Protein AF-A0A285KJV3-F1 (afdb_monomer)

Organism: NCBI:txid1036182

Secondary structure (DSSP, 8-state):
-PPPPPHHHHHHHHHHHHHHHHHHHHHHHHHHHHHHHHHHHHHHHHHHHHHHHHHHHHHHHHHHHH--HHHHHHHHHHHHHHHHHHHHHHHHHHHHHHHHHHHHHHHHHHHHHHHHHHHHHHHHHHHHHHHHTTS--

Foldseek 3Di:
DDPQDDLVVLVVVLVVLVVVLVVLVVVLVVLVVVLVVLLVVLVVQLVVLVVQLVVLVVQLVVCVPPNDPVSNVVSVVSNVVSVVVSVVSVVVSVVVNVVSVVVSVVSVVVSVVSVVSSVVSVVSSVVSVVVVVPPPD

pLDDT: mean 91.89, std 13.24, range [38.47, 98.69]

Mean predicted aligned error: 6.59 Å

Solvent-accessible surface area (backbone atoms only — not comparable to full-atom values): 7148 Å² total; per-residue (Å²): 134,83,71,84,70,57,53,77,72,38,44,61,59,28,52,50,37,44,50,53,36,53,55,47,49,56,50,52,54,55,49,50,54,53,47,52,54,49,44,52,50,40,53,50,53,34,53,54,34,48,51,52,32,54,54,29,50,56,47,28,55,49,20,68,72,79,44,53,75,68,48,30,50,55,30,48,52,54,30,52,54,36,44,56,51,28,50,52,46,39,53,54,36,51,54,50,44,50,52,52,52,50,54,50,51,53,52,49,50,54,46,53,54,36,47,52,52,27,49,52,35,48,50,56,37,50,50,39,56,59,62,64,70,70,80,82,125

Sequence (137 aa):
MTGPADPQQLRAPADAERAKFWDLAAVTDAEDVTRAARIAELAARQKAAYRRVVAARGRLTRARRDGSAAQILAAADRLRELQAEADRVADTGIAEMQALIGAGLDNTGVLIEQMGRTSAAQTALTDTYRGGTGAGG

Radius of gyration: 29.87 Å; Cα contacts (8 Å, |Δi|>4): 73; chains: 1; bounding box: 63×24×82 Å

Structure (mmCIF, N/CA/C/O backbone):
data_AF-A0A285KJV3-F1
#
_entry.id   AF-A0A285KJV3-F1
#
loop_
_atom_site.group_PDB
_atom_site.id
_atom_site.type_symbol
_atom_site.label_atom_id
_atom_site.label_alt_id
_atom_site.label_comp_id
_atom_site.label_asym_id
_atom_site.label_entity_id
_atom_site.label_seq_id
_atom_site.pdbx_PDB_ins_code
_atom_site.Cartn_x
_atom_site.Cartn_y
_atom_site.Cartn_z
_atom_site.occupancy
_atom_site.B_iso_or_equiv
_atom_site.auth_seq_id
_atom_site.auth_comp_id
_atom_site.auth_asym_id
_atom_site.auth_atom_id
_atom_site.pdbx_PDB_model_num
ATOM 1 N N . MET A 1 1 ? 39.096 -7.483 -39.426 1.00 38.84 1 MET A N 1
ATOM 2 C CA . MET A 1 1 ? 38.721 -6.055 -39.437 1.00 38.84 1 MET A CA 1
ATOM 3 C C . MET A 1 1 ? 37.288 -5.954 -39.927 1.00 38.84 1 MET A C 1
ATOM 5 O O . MET A 1 1 ? 37.060 -6.015 -41.125 1.00 38.84 1 MET A O 1
ATOM 9 N N . THR A 1 2 ? 36.320 -5.904 -39.017 1.00 48.44 2 THR A N 1
ATOM 10 C CA . THR A 1 2 ? 34.937 -5.528 -39.338 1.00 48.44 2 THR A CA 1
ATOM 11 C C . THR A 1 2 ? 34.932 -4.012 -39.527 1.00 48.44 2 THR A C 1
ATOM 13 O O . THR A 1 2 ? 35.337 -3.293 -38.617 1.00 48.44 2 THR A O 1
ATOM 16 N N . GLY A 1 3 ? 34.583 -3.529 -40.724 1.00 55.19 3 GLY A N 1
ATOM 17 C CA . GLY A 1 3 ? 34.417 -2.092 -40.976 1.00 55.19 3 GLY A CA 1
ATOM 18 C C . GLY A 1 3 ? 33.353 -1.482 -40.052 1.00 55.19 3 GLY A C 1
ATOM 19 O O . GLY A 1 3 ? 32.571 -2.237 -39.464 1.00 55.19 3 GLY A O 1
ATOM 20 N N . PRO A 1 4 ? 33.324 -0.146 -39.884 1.00 59.25 4 PRO A N 1
ATOM 21 C CA . PRO A 1 4 ? 32.313 0.498 -39.051 1.00 59.25 4 PRO A CA 1
ATOM 22 C C . PRO A 1 4 ? 30.915 0.082 -39.522 1.00 59.25 4 PRO A C 1
ATOM 24 O O . PRO A 1 4 ? 30.650 0.041 -40.724 1.00 59.25 4 PRO A O 1
ATOM 27 N N . ALA A 1 5 ? 30.049 -0.276 -38.570 1.00 67.25 5 ALA A N 1
ATOM 28 C CA . ALA A 1 5 ? 28.672 -0.649 -38.864 1.00 67.25 5 ALA A CA 1
ATOM 29 C C . ALA A 1 5 ? 27.966 0.495 -39.608 1.00 67.25 5 ALA A C 1
ATOM 31 O O . ALA A 1 5 ? 28.142 1.665 -39.266 1.00 67.25 5 ALA A O 1
ATOM 32 N N . ASP A 1 6 ? 27.176 0.153 -40.623 1.00 78.62 6 ASP A N 1
ATOM 33 C CA . ASP A 1 6 ? 26.399 1.124 -41.391 1.00 78.62 6 ASP A CA 1
ATOM 34 C C . ASP A 1 6 ? 25.337 1.774 -40.474 1.00 78.62 6 ASP A C 1
ATOM 36 O O . ASP A 1 6 ? 24.543 1.049 -39.861 1.00 78.62 6 ASP A O 1
ATOM 40 N N . PRO A 1 7 ? 25.276 3.118 -40.373 1.00 75.00 7 PRO A N 1
ATOM 41 C CA . PRO A 1 7 ? 24.244 3.819 -39.609 1.00 75.00 7 PRO A CA 1
ATOM 42 C C . PRO A 1 7 ? 22.813 3.363 -39.939 1.00 75.00 7 PRO A C 1
ATOM 44 O O . PRO A 1 7 ? 21.949 3.353 -39.058 1.00 75.00 7 PRO A O 1
ATOM 47 N N . GLN A 1 8 ? 22.541 2.946 -41.183 1.00 80.25 8 GLN A N 1
ATOM 48 C CA . GLN A 1 8 ? 21.229 2.416 -41.567 1.00 80.25 8 GLN A CA 1
ATOM 49 C C . GLN A 1 8 ? 20.919 1.070 -40.902 1.00 80.25 8 GLN A C 1
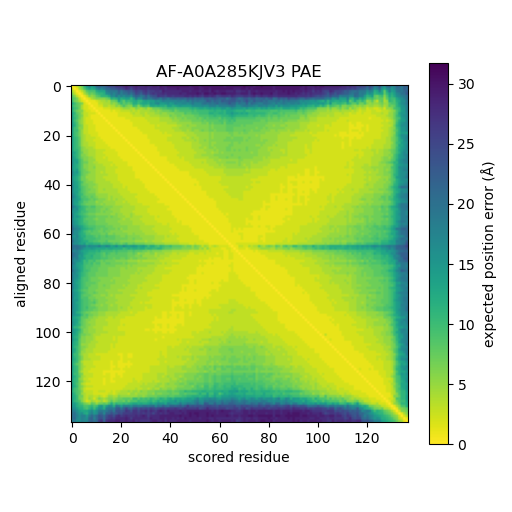ATOM 51 O O . GLN A 1 8 ? 19.768 0.819 -40.543 1.00 80.25 8 GLN A O 1
ATOM 56 N N . GLN A 1 9 ? 21.935 0.235 -40.667 1.00 84.12 9 GLN A N 1
ATOM 57 C CA . GLN A 1 9 ? 21.788 -1.058 -39.992 1.00 84.12 9 GLN A CA 1
ATOM 58 C C . GLN A 1 9 ? 21.552 -0.902 -38.483 1.00 84.12 9 GLN A C 1
ATOM 60 O O . GLN A 1 9 ? 20.889 -1.744 -37.881 1.00 84.12 9 GLN A O 1
ATOM 65 N N . LEU A 1 10 ? 22.043 0.183 -37.871 1.00 86.81 10 LEU A N 1
ATOM 66 C CA . LEU A 1 10 ? 21.858 0.466 -36.440 1.00 86.81 10 LEU A CA 1
ATOM 67 C C . LEU A 1 10 ? 20.564 1.223 -36.117 1.00 86.81 10 LEU A C 1
ATOM 69 O O . LEU A 1 10 ? 20.094 1.182 -34.978 1.00 86.81 10 LEU A O 1
ATOM 73 N N . ARG A 1 11 ? 19.955 1.887 -37.106 1.00 89.12 11 ARG A N 1
ATOM 74 C CA . ARG A 1 11 ? 18.748 2.695 -36.899 1.00 89.12 11 ARG A CA 1
ATOM 75 C C . ARG A 1 11 ? 17.540 1.869 -36.460 1.00 89.12 11 ARG A C 1
ATOM 77 O O . ARG A 1 11 ? 16.908 2.218 -35.469 1.00 89.12 11 ARG A O 1
ATOM 84 N N . ALA A 1 12 ? 17.237 0.774 -37.156 1.00 90.25 12 ALA A N 1
ATOM 85 C CA . ALA A 1 12 ? 16.082 -0.059 -36.815 1.00 90.25 12 ALA A CA 1
ATOM 86 C C . ALA A 1 12 ? 16.198 -0.703 -35.413 1.00 90.25 12 ALA A C 1
ATOM 88 O O . ALA 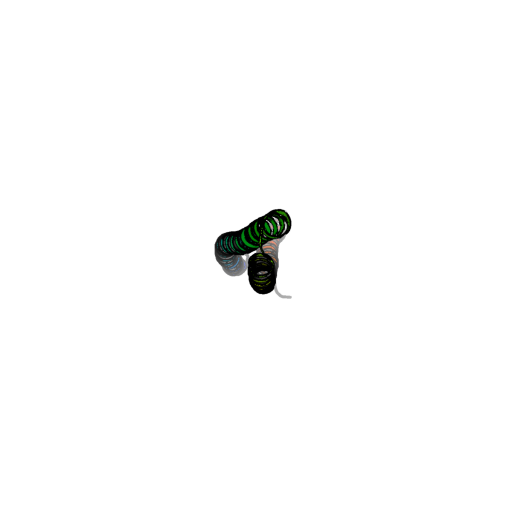A 1 12 ? 15.228 -0.628 -34.659 1.00 90.25 12 ALA A O 1
ATOM 89 N N . PRO A 1 13 ? 17.360 -1.250 -34.995 1.00 90.50 13 PRO A N 1
ATOM 90 C CA . PRO A 1 13 ? 17.574 -1.670 -33.609 1.00 90.50 13 PRO A CA 1
ATOM 91 C C . PRO A 1 13 ? 17.404 -0.539 -32.585 1.00 90.50 13 PRO A C 1
ATOM 93 O O . PRO A 1 13 ? 16.748 -0.741 -31.567 1.00 90.50 13 PRO A O 1
ATOM 96 N N . ALA A 1 14 ? 17.939 0.659 -32.850 1.00 91.00 14 ALA A N 1
ATOM 97 C CA . ALA A 1 14 ? 17.804 1.797 -31.938 1.00 91.00 14 ALA A CA 1
ATOM 98 C C . ALA A 1 14 ? 16.347 2.270 -31.796 1.00 91.00 14 ALA A C 1
ATOM 100 O O . ALA A 1 14 ? 15.890 2.553 -30.687 1.00 91.00 14 ALA A O 1
ATOM 101 N N . ASP A 1 15 ? 15.601 2.312 -32.902 1.00 94.00 15 ASP A N 1
ATOM 102 C CA . ASP A 1 15 ? 14.173 2.625 -32.892 1.00 94.00 15 ASP A CA 1
ATOM 103 C C . ASP A 1 15 ? 13.368 1.543 -32.146 1.00 94.00 15 ASP A C 1
ATOM 105 O O . ASP A 1 15 ? 12.456 1.883 -31.392 1.00 94.00 15 ASP A O 1
ATOM 109 N N . ALA A 1 16 ? 13.736 0.263 -32.280 1.00 94.94 16 ALA A N 1
ATOM 110 C CA . ALA A 1 16 ? 13.099 -0.839 -31.559 1.00 94.94 16 ALA A CA 1
ATOM 111 C C . ALA A 1 16 ? 13.336 -0.770 -30.041 1.00 94.94 16 ALA A C 1
ATOM 113 O O . ALA A 1 16 ? 12.393 -0.935 -29.270 1.00 94.94 16 ALA A O 1
ATOM 114 N N . GLU A 1 17 ? 14.563 -0.492 -29.590 1.00 95.56 17 GLU A N 1
ATOM 115 C CA . GLU A 1 17 ? 14.849 -0.322 -28.157 1.00 95.56 17 GLU A CA 1
ATOM 116 C C . GLU A 1 17 ? 14.136 0.907 -27.578 1.00 95.56 17 GLU A C 1
ATOM 118 O O . GLU A 1 17 ? 13.593 0.840 -26.473 1.00 95.56 17 GLU A O 1
ATOM 123 N N . ARG A 1 18 ? 14.040 1.995 -28.355 1.00 94.56 18 ARG A N 1
ATOM 124 C CA . ARG A 1 18 ? 13.268 3.182 -27.969 1.00 94.56 18 ARG A CA 1
ATOM 125 C C . ARG A 1 18 ? 11.769 2.892 -27.873 1.00 94.56 18 ARG A C 1
ATOM 127 O O . ARG A 1 18 ? 11.134 3.374 -26.943 1.00 94.56 18 ARG A O 1
ATOM 134 N N . ALA A 1 19 ? 11.201 2.130 -28.808 1.00 97.06 19 ALA A N 1
ATOM 135 C CA . ALA A 1 19 ? 9.791 1.742 -28.756 1.00 97.06 19 ALA A CA 1
ATOM 136 C C . ALA A 1 19 ? 9.493 0.915 -27.496 1.00 97.06 19 ALA A C 1
ATOM 138 O O . ALA A 1 19 ? 8.620 1.286 -26.720 1.00 97.06 19 ALA A O 1
ATOM 139 N N . LYS A 1 20 ? 10.312 -0.111 -27.220 1.00 96.44 20 LYS A N 1
ATOM 140 C CA . LYS A 1 20 ? 10.202 -0.920 -25.994 1.00 96.44 20 LYS A CA 1
ATOM 141 C C . LYS A 1 20 ? 10.289 -0.076 -24.723 1.00 96.44 20 LYS A C 1
ATOM 143 O O . LYS A 1 20 ? 9.573 -0.349 -23.766 1.00 96.44 20 LYS A O 1
ATOM 148 N N . PHE A 1 21 ? 11.168 0.929 -24.696 1.00 97.25 21 PHE A N 1
ATOM 149 C CA . PHE A 1 21 ? 11.263 1.847 -23.561 1.00 97.25 21 PHE A CA 1
ATOM 150 C C . PHE A 1 21 ? 9.953 2.601 -23.331 1.00 97.25 21 PHE A C 1
ATOM 152 O O . PHE A 1 21 ? 9.474 2.635 -22.204 1.00 97.25 21 PHE A O 1
ATOM 159 N N . TRP A 1 22 ? 9.365 3.180 -24.380 1.00 97.69 22 TRP A N 1
ATOM 160 C CA . TRP A 1 22 ? 8.116 3.931 -24.248 1.00 97.69 22 TRP A CA 1
ATOM 161 C C . TRP A 1 22 ? 6.931 3.048 -23.871 1.00 97.69 22 TRP A C 1
ATOM 163 O O . TRP A 1 22 ? 6.120 3.461 -23.045 1.00 97.69 22 TRP A O 1
ATOM 173 N N . ASP A 1 23 ? 6.867 1.832 -24.410 1.00 97.12 23 ASP A N 1
ATOM 174 C CA . ASP A 1 23 ? 5.840 0.862 -24.037 1.00 97.12 23 ASP A CA 1
ATOM 175 C C . ASP A 1 23 ? 5.948 0.499 -22.548 1.00 97.12 23 ASP A C 1
ATOM 177 O O . ASP A 1 23 ? 4.955 0.542 -21.822 1.00 97.12 23 ASP A O 1
ATOM 181 N N . LEU A 1 24 ? 7.161 0.210 -22.061 1.00 96.75 24 LEU A N 1
ATOM 182 C CA . LEU A 1 24 ? 7.396 -0.069 -20.642 1.00 96.75 24 LEU A CA 1
ATOM 183 C C . LEU A 1 24 ? 7.117 1.147 -19.755 1.00 96.75 24 LEU A C 1
ATOM 185 O O . LEU A 1 24 ? 6.522 0.990 -18.695 1.00 96.75 24 LEU A O 1
ATOM 189 N N . ALA A 1 25 ? 7.513 2.349 -20.176 1.00 95.81 25 ALA A N 1
ATOM 190 C CA . ALA A 1 25 ? 7.248 3.576 -19.429 1.00 95.81 25 ALA A CA 1
ATOM 191 C C . ALA A 1 25 ? 5.739 3.804 -19.258 1.00 95.81 25 ALA A C 1
ATOM 193 O O . ALA A 1 25 ? 5.279 4.054 -18.148 1.00 95.81 25 ALA A O 1
ATOM 194 N N . ALA A 1 26 ? 4.961 3.633 -20.331 1.00 97.00 26 ALA A N 1
ATOM 195 C CA . ALA A 1 26 ? 3.511 3.789 -20.287 1.00 97.00 26 ALA A CA 1
ATOM 196 C C . ALA A 1 26 ? 2.835 2.780 -19.342 1.00 97.00 26 ALA A C 1
ATOM 198 O O . ALA A 1 26 ? 1.897 3.137 -18.626 1.00 97.00 26 ALA A O 1
ATOM 199 N N . VAL A 1 27 ? 3.309 1.528 -19.321 1.00 95.06 27 VAL A N 1
ATOM 200 C CA . VAL A 1 27 ? 2.806 0.503 -18.393 1.00 95.06 27 VAL A CA 1
ATOM 201 C C . VAL A 1 27 ? 3.162 0.855 -16.949 1.00 95.06 27 VAL A C 1
ATOM 203 O O . VAL A 1 27 ? 2.269 0.872 -16.102 1.00 95.06 27 VAL A O 1
ATOM 206 N N . THR A 1 28 ? 4.421 1.203 -16.676 1.00 94.56 28 THR A N 1
ATOM 207 C CA . THR A 1 28 ? 4.884 1.577 -15.330 1.00 94.56 28 THR A CA 1
ATOM 208 C C . THR A 1 28 ? 4.102 2.771 -14.776 1.00 94.56 28 THR A C 1
ATOM 210 O O . THR A 1 28 ? 3.646 2.719 -13.634 1.00 94.56 28 THR A O 1
ATOM 213 N N . ASP A 1 29 ? 3.857 3.803 -15.588 1.00 94.94 29 ASP A N 1
ATOM 214 C CA . ASP A 1 29 ? 3.073 4.976 -15.181 1.00 94.94 29 ASP A CA 1
ATOM 215 C C . ASP A 1 29 ? 1.623 4.599 -14.822 1.00 94.94 29 ASP A C 1
ATOM 217 O O . ASP A 1 29 ? 1.070 5.053 -13.813 1.00 94.94 29 ASP A O 1
ATOM 221 N N . ALA A 1 30 ? 0.984 3.740 -15.623 1.00 95.62 30 ALA A N 1
ATOM 222 C CA . ALA A 1 30 ? -0.379 3.279 -15.355 1.00 95.62 30 ALA A CA 1
ATOM 223 C C . ALA A 1 30 ? -0.465 2.432 -14.069 1.00 95.62 30 ALA A C 1
ATOM 225 O O . ALA A 1 30 ? -1.417 2.543 -13.281 1.00 95.62 30 ALA A O 1
ATOM 226 N N . GLU A 1 31 ? 0.542 1.595 -13.832 1.00 95.19 31 GLU A N 1
ATOM 227 C CA . GLU A 1 31 ? 0.655 0.792 -12.620 1.00 95.19 31 GLU A CA 1
ATOM 228 C C . GLU A 1 31 ? 0.924 1.649 -11.382 1.00 95.19 31 GLU A C 1
ATOM 230 O O . GLU A 1 31 ? 0.343 1.374 -10.331 1.00 95.19 31 GLU A O 1
ATOM 235 N N . ASP A 1 32 ? 1.738 2.702 -11.490 1.00 95.44 32 ASP A N 1
ATOM 236 C CA . ASP A 1 32 ? 1.997 3.659 -10.411 1.00 95.44 32 ASP A CA 1
ATOM 237 C C . ASP A 1 32 ? 0.702 4.336 -9.944 1.00 95.44 32 ASP A C 1
ATOM 239 O O . ASP A 1 32 ? 0.426 4.386 -8.740 1.00 95.44 32 ASP A O 1
ATOM 243 N N . VAL A 1 33 ? -0.144 4.786 -10.878 1.00 97.38 33 VAL A N 1
ATOM 244 C CA . VAL A 1 33 ? -1.451 5.386 -10.552 1.00 97.38 33 VAL A CA 1
ATOM 245 C C . VAL A 1 33 ? -2.347 4.385 -9.820 1.00 97.38 33 VAL A C 1
ATOM 247 O O . VAL A 1 33 ? -2.943 4.706 -8.785 1.00 97.38 33 VAL A O 1
ATOM 250 N N . THR A 1 34 ? -2.419 3.154 -10.324 1.00 97.00 34 THR A N 1
ATOM 251 C CA . THR A 1 34 ? -3.254 2.094 -9.740 1.00 97.00 34 THR A CA 1
ATOM 252 C C . THR A 1 34 ? -2.772 1.712 -8.338 1.00 97.00 34 THR A C 1
ATOM 254 O O . THR A 1 34 ? -3.564 1.592 -7.398 1.00 97.00 34 THR A O 1
ATOM 257 N N . ARG A 1 35 ? -1.456 1.588 -8.166 1.00 97.69 35 ARG A N 1
ATOM 258 C CA . ARG A 1 35 ? -0.799 1.302 -6.890 1.00 97.69 35 ARG A CA 1
ATOM 259 C C . ARG A 1 35 ? -1.010 2.420 -5.879 1.00 97.69 35 ARG A C 1
ATOM 261 O O . ARG A 1 35 ? -1.376 2.129 -4.741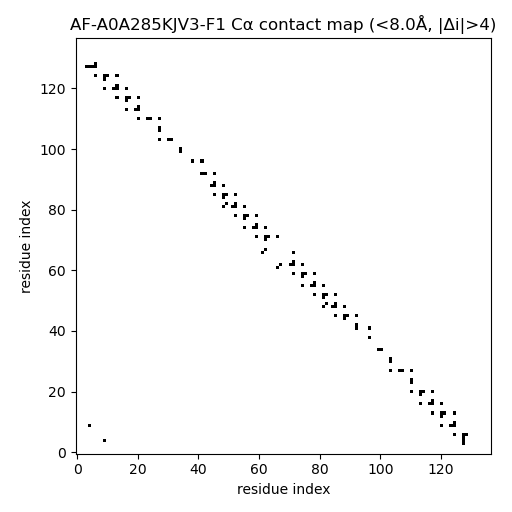 1.00 97.69 35 ARG A O 1
ATOM 268 N N . ALA A 1 36 ? -0.861 3.680 -6.280 1.00 97.69 36 ALA A N 1
ATOM 269 C CA . ALA A 1 36 ? -1.120 4.824 -5.411 1.00 97.69 36 ALA A CA 1
ATOM 270 C C . ALA A 1 36 ? -2.576 4.844 -4.918 1.00 97.69 36 ALA A C 1
ATOM 272 O O . ALA A 1 36 ? -2.822 5.005 -3.718 1.00 97.69 36 ALA A O 1
ATOM 273 N N . ALA A 1 37 ? -3.541 4.609 -5.814 1.00 98.38 37 ALA A N 1
ATOM 274 C CA . ALA A 1 37 ? -4.953 4.519 -5.448 1.00 98.38 37 ALA A CA 1
ATOM 275 C C . ALA A 1 37 ? -5.211 3.382 -4.446 1.00 98.38 37 ALA A C 1
ATOM 277 O O . ALA A 1 37 ? -5.908 3.576 -3.444 1.00 98.38 37 ALA A O 1
ATOM 278 N N . ARG A 1 38 ? -4.598 2.213 -4.665 1.00 98.31 38 ARG A N 1
ATOM 279 C CA . ARG A 1 38 ? -4.753 1.065 -3.770 1.00 98.31 38 ARG A CA 1
ATOM 280 C C . ARG A 1 38 ? -4.123 1.297 -2.395 1.00 98.31 38 ARG A C 1
ATOM 282 O O . ARG A 1 38 ? -4.753 1.004 -1.381 1.00 98.31 38 ARG A O 1
ATOM 289 N N 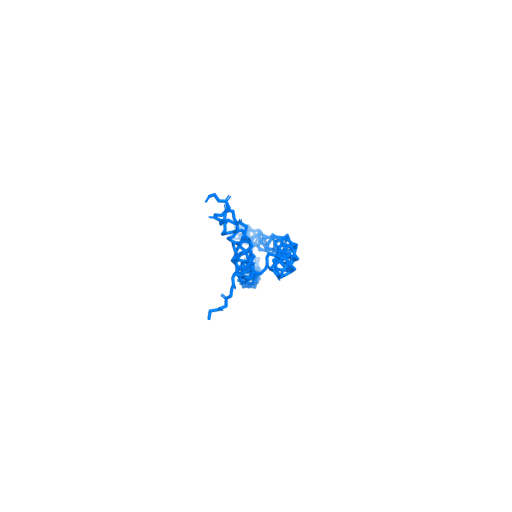. ILE A 1 39 ? -2.927 1.879 -2.336 1.00 98.38 39 ILE A N 1
ATOM 290 C CA . ILE A 1 39 ? -2.270 2.256 -1.074 1.00 98.38 39 ILE A CA 1
ATOM 291 C C . ILE A 1 39 ? -3.147 3.245 -0.290 1.00 98.38 39 ILE A C 1
ATOM 293 O O . ILE A 1 39 ? -3.354 3.073 0.915 1.00 98.38 39 ILE A O 1
ATOM 297 N N . ALA A 1 40 ? -3.723 4.244 -0.964 1.00 98.50 40 ALA A N 1
ATOM 298 C CA . ALA A 1 40 ? -4.627 5.202 -0.332 1.00 98.50 40 ALA A CA 1
ATOM 299 C C . ALA A 1 40 ? -5.887 4.527 0.240 1.00 98.50 40 ALA A C 1
ATOM 301 O O . ALA A 1 40 ? -6.316 4.850 1.352 1.00 98.50 40 ALA A O 1
ATOM 302 N N . GLU A 1 41 ? -6.457 3.558 -0.478 1.00 98.50 41 GLU A N 1
ATOM 303 C CA . GLU A 1 41 ? -7.591 2.765 -0.002 1.00 98.50 41 GLU A CA 1
ATOM 304 C C . GLU A 1 41 ? -7.241 1.962 1.262 1.00 98.50 41 GLU A C 1
ATOM 306 O O . GLU A 1 41 ? -7.985 1.992 2.248 1.00 98.50 41 GLU A O 1
ATOM 311 N N . LEU A 1 42 ? -6.095 1.276 1.267 1.00 98.50 42 LEU A N 1
ATOM 312 C CA . LEU A 1 42 ? -5.621 0.501 2.417 1.00 98.50 42 LEU A CA 1
ATOM 313 C C . LEU A 1 42 ? -5.411 1.399 3.643 1.00 98.50 42 LEU A C 1
ATOM 315 O O . LEU A 1 42 ? -5.921 1.098 4.727 1.00 98.50 42 LEU A O 1
ATOM 319 N N . ALA A 1 43 ? -4.764 2.552 3.464 1.00 98.06 43 ALA A N 1
ATOM 320 C CA . ALA A 1 43 ? -4.578 3.538 4.524 1.00 98.06 43 ALA A CA 1
ATOM 321 C C . ALA A 1 43 ? -5.920 4.071 5.065 1.00 98.06 43 ALA A C 1
ATOM 323 O O . ALA A 1 43 ? -6.101 4.229 6.279 1.00 98.06 43 ALA A O 1
ATOM 324 N N . ALA A 1 44 ? -6.903 4.308 4.190 1.00 98.44 44 ALA A N 1
ATOM 325 C CA . ALA A 1 44 ? -8.238 4.738 4.595 1.00 98.44 44 ALA A CA 1
ATOM 326 C C . ALA A 1 44 ? -8.969 3.665 5.421 1.00 98.44 44 ALA A C 1
ATOM 328 O O . ALA A 1 44 ? -9.592 3.994 6.439 1.00 98.44 44 ALA A O 1
ATOM 329 N N . ARG A 1 45 ? -8.857 2.385 5.040 1.00 98.31 45 ARG A N 1
ATOM 330 C CA . ARG A 1 45 ? -9.423 1.250 5.792 1.00 98.31 45 ARG A CA 1
ATOM 331 C C . ARG A 1 45 ? -8.805 1.133 7.186 1.00 98.31 45 ARG A C 1
ATOM 333 O O . ARG A 1 45 ? -9.545 1.046 8.167 1.00 98.31 45 ARG A O 1
ATOM 340 N N . GLN A 1 46 ? -7.479 1.227 7.292 1.00 98.25 46 GLN A N 1
ATOM 341 C CA . GLN A 1 46 ? -6.772 1.231 8.580 1.00 98.25 46 GLN A CA 1
ATOM 342 C C . GLN A 1 46 ? -7.231 2.395 9.465 1.00 98.25 46 GLN A C 1
ATOM 344 O O . GLN A 1 46 ? -7.623 2.202 10.619 1.00 98.25 46 GLN A O 1
ATOM 349 N N . LYS A 1 47 ? -7.285 3.610 8.909 1.00 98.31 47 LYS A N 1
ATOM 350 C CA . LYS A 1 47 ? -7.768 4.801 9.620 1.00 98.31 47 LYS A CA 1
ATOM 351 C C . LYS A 1 47 ? -9.203 4.630 10.120 1.00 98.31 47 LYS A C 1
ATOM 353 O O . LYS A 1 47 ? -9.520 5.037 11.240 1.00 98.31 47 LYS A O 1
ATOM 358 N N . ALA A 1 48 ? -10.082 4.040 9.311 1.00 98.50 48 ALA A N 1
ATOM 359 C CA . ALA A 1 48 ? -11.458 3.762 9.704 1.00 98.50 48 ALA A CA 1
ATOM 360 C C . ALA A 1 48 ? -11.533 2.752 10.862 1.00 98.50 48 ALA A C 1
ATOM 362 O O . ALA A 1 48 ? -12.283 2.985 11.812 1.00 98.50 48 ALA A O 1
ATOM 363 N N . ALA A 1 49 ? -10.729 1.686 10.832 1.00 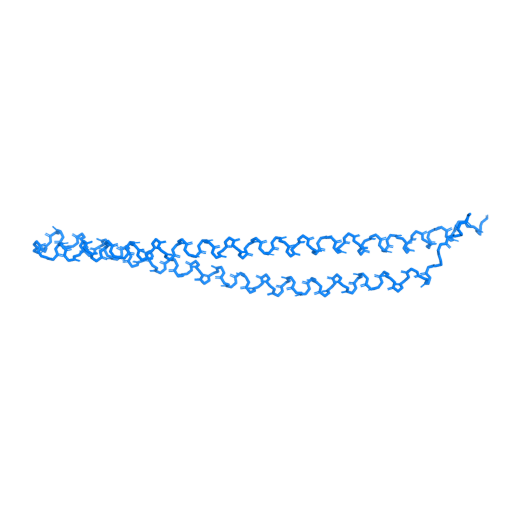98.25 49 ALA A N 1
ATOM 364 C CA . ALA A 1 49 ? -10.661 0.706 11.915 1.00 98.25 49 ALA A CA 1
ATOM 365 C C . ALA A 1 49 ? -10.168 1.341 13.229 1.00 98.25 49 ALA A C 1
ATOM 367 O O . ALA A 1 49 ? -10.837 1.233 14.261 1.00 98.25 49 ALA A O 1
ATOM 368 N N . TYR A 1 50 ? -9.091 2.133 13.187 1.00 98.06 50 TYR A N 1
ATOM 369 C CA . TYR A 1 50 ? -8.595 2.852 14.367 1.00 98.06 50 TYR A CA 1
ATOM 370 C C . TYR A 1 50 ? -9.612 3.841 14.945 1.00 98.06 50 TYR A C 1
ATOM 372 O O . TYR A 1 50 ? -9.753 3.946 16.165 1.00 98.06 50 TYR A O 1
ATOM 380 N N . ARG A 1 51 ? -10.387 4.535 14.102 1.00 98.56 51 ARG A N 1
ATOM 381 C CA . ARG A 1 51 ? -11.475 5.407 14.578 1.00 98.56 51 ARG A CA 1
ATOM 382 C C . ARG A 1 51 ? -12.520 4.633 15.387 1.00 98.56 51 ARG A C 1
ATOM 384 O O . ARG A 1 51 ? -12.998 5.145 16.401 1.00 98.56 51 ARG A O 1
ATOM 391 N N . ARG A 1 52 ? -12.847 3.394 14.997 1.00 98.50 52 ARG A N 1
ATOM 392 C CA . ARG A 1 52 ? -13.770 2.532 15.759 1.00 98.50 52 ARG A CA 1
ATOM 393 C C . ARG A 1 52 ? -13.187 2.154 17.120 1.00 98.50 52 ARG A C 1
ATOM 395 O O . ARG A 1 52 ? -13.919 2.200 18.108 1.00 98.50 52 ARG A O 1
ATOM 402 N N . VAL A 1 53 ? -11.886 1.857 17.186 1.00 98.69 53 VAL A N 1
ATOM 403 C CA . VAL A 1 53 ? -11.171 1.582 18.447 1.00 98.69 53 VAL A CA 1
ATOM 404 C C . VAL A 1 53 ? -11.214 2.794 19.377 1.00 98.69 53 VAL A C 1
ATOM 406 O O . VAL A 1 53 ? -11.579 2.662 20.544 1.00 98.69 53 VAL A O 1
ATOM 409 N N . VAL A 1 54 ? -10.912 3.992 18.870 1.00 98.62 54 VAL A N 1
ATOM 410 C CA . VAL A 1 54 ? -10.972 5.235 19.660 1.00 98.62 54 VAL A CA 1
ATOM 411 C C . VAL A 1 54 ? -12.386 5.478 20.195 1.00 98.62 54 VAL A C 1
ATOM 413 O O . VAL A 1 54 ? -12.562 5.740 21.386 1.00 98.62 54 VAL A O 1
ATOM 416 N N . ALA A 1 55 ? -13.409 5.312 19.353 1.00 98.44 55 ALA A N 1
ATOM 417 C CA . ALA A 1 55 ? -14.798 5.431 19.784 1.00 98.44 55 ALA A CA 1
ATOM 418 C C . ALA A 1 55 ? -15.167 4.390 20.860 1.00 98.44 55 ALA A C 1
ATOM 420 O O . ALA A 1 55 ? -15.886 4.707 21.810 1.00 98.44 55 ALA A O 1
ATOM 421 N N . ALA A 1 56 ? -14.662 3.157 20.749 1.00 98.50 56 ALA A N 1
ATOM 422 C CA . ALA A 1 56 ? -14.871 2.108 21.743 1.00 98.50 56 ALA A CA 1
ATOM 423 C C . ALA A 1 56 ? -14.187 2.416 23.080 1.00 98.50 56 ALA A C 1
ATOM 425 O O . ALA A 1 56 ? -14.811 2.238 24.125 1.00 98.50 56 ALA A O 1
ATOM 426 N N . ARG A 1 57 ? -12.969 2.975 23.064 1.00 98.44 57 ARG A N 1
ATOM 427 C CA . ARG A 1 57 ? -12.296 3.472 24.277 1.00 98.44 57 ARG A CA 1
ATOM 428 C C . ARG A 1 57 ? -13.138 4.535 24.977 1.00 98.44 57 ARG A C 1
ATOM 430 O O . ARG A 1 57 ? -13.372 4.430 26.175 1.00 98.44 57 ARG A O 1
ATOM 437 N N . GLY A 1 58 ? -13.680 5.496 24.226 1.00 98.19 58 GLY A N 1
ATOM 438 C CA . GLY A 1 58 ? -14.581 6.513 24.778 1.00 98.19 58 GLY A CA 1
ATOM 439 C C . GLY A 1 58 ? -15.865 5.931 25.387 1.00 98.19 58 GLY A C 1
ATOM 440 O O . GLY A 1 58 ? -16.357 6.436 26.397 1.00 98.19 58 GLY A O 1
ATOM 441 N N . ARG A 1 59 ? -16.411 4.849 24.814 1.00 97.94 59 ARG A N 1
ATOM 442 C CA . ARG A 1 59 ? -17.548 4.120 25.404 1.00 97.94 59 ARG A CA 1
ATOM 443 C C . ARG A 1 59 ? -17.166 3.402 26.697 1.00 97.94 59 ARG A C 1
ATOM 445 O O . ARG A 1 59 ? -17.914 3.507 27.661 1.00 97.94 59 ARG A O 1
ATOM 452 N N . LEU A 1 60 ? -16.008 2.743 26.744 1.00 98.50 60 LEU A N 1
ATOM 453 C CA . LEU A 1 60 ? -15.516 2.096 27.963 1.00 98.50 60 LEU A CA 1
ATOM 454 C C . LEU A 1 60 ? -15.275 3.113 29.085 1.00 98.50 60 LEU A C 1
ATOM 456 O O . LEU A 1 60 ? -15.672 2.865 30.219 1.00 98.50 60 LEU A O 1
ATOM 460 N N . THR A 1 61 ? -14.693 4.275 28.779 1.00 98.44 61 THR A N 1
ATOM 461 C CA . THR A 1 61 ? -14.516 5.355 29.763 1.00 98.44 61 THR A CA 1
ATOM 462 C C . THR A 1 61 ? -15.852 5.813 30.344 1.00 9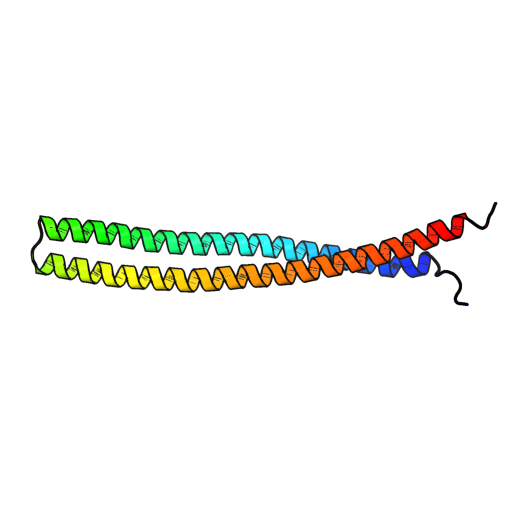8.44 61 THR A C 1
ATOM 464 O O . THR A 1 61 ? -15.971 5.944 31.558 1.00 98.44 61 THR A O 1
ATOM 467 N N . ARG A 1 62 ? -16.881 6.000 29.504 1.00 98.06 62 ARG A N 1
ATOM 468 C CA . ARG A 1 62 ? -18.231 6.349 29.979 1.00 98.06 62 ARG A CA 1
ATOM 469 C C . ARG A 1 62 ? -18.857 5.241 30.825 1.00 98.06 62 ARG A C 1
ATOM 471 O O . ARG A 1 62 ? -19.379 5.527 31.895 1.00 98.06 62 ARG A O 1
ATOM 478 N N . ALA A 1 63 ? -18.747 3.983 30.396 1.00 98.06 63 ALA A N 1
ATOM 479 C CA . ALA A 1 63 ? -19.255 2.842 31.157 1.00 98.06 63 ALA A CA 1
ATOM 480 C C . ALA A 1 63 ? -18.576 2.708 32.530 1.00 98.06 63 ALA A C 1
ATOM 482 O O . ALA A 1 63 ? -19.239 2.385 33.504 1.00 98.06 63 ALA A O 1
ATOM 483 N N . ARG A 1 64 ? -17.273 3.003 32.632 1.00 98.19 64 ARG A N 1
ATOM 484 C CA . ARG A 1 64 ? -16.542 3.008 33.912 1.00 98.19 64 ARG A CA 1
ATOM 485 C C . ARG A 1 64 ? -16.968 4.126 34.860 1.00 98.19 64 ARG A C 1
ATOM 487 O O . ARG A 1 64 ? -16.769 3.985 36.059 1.00 98.19 64 ARG A O 1
ATOM 494 N N . ARG A 1 65 ? -17.490 5.234 34.328 1.00 97.75 65 ARG A N 1
ATOM 495 C CA . ARG A 1 65 ? -17.905 6.394 35.121 1.00 97.75 65 ARG A CA 1
ATOM 496 C C . ARG A 1 65 ? -19.312 6.223 35.682 1.00 97.75 65 ARG A C 1
ATOM 498 O O . ARG A 1 65 ? -19.511 6.399 36.875 1.00 97.75 65 ARG A O 1
ATOM 505 N N . ASP A 1 66 ? -20.254 5.881 34.806 1.00 95.88 66 ASP A N 1
ATOM 506 C CA . ASP A 1 66 ? -21.688 5.964 35.104 1.00 95.88 66 ASP A CA 1
ATOM 507 C C . ASP A 1 66 ? -22.418 4.616 34.909 1.00 95.88 66 ASP A C 1
ATOM 509 O O . ASP A 1 66 ? -23.637 4.541 35.048 1.00 95.88 66 ASP A O 1
ATOM 513 N N . GLY A 1 67 ? -21.705 3.551 34.525 1.00 94.69 67 GLY A N 1
ATOM 514 C CA . GLY A 1 67 ? -22.291 2.264 34.149 1.00 94.69 67 GLY A CA 1
ATOM 515 C C . GLY A 1 67 ? -22.226 1.187 35.232 1.00 94.69 67 GLY A C 1
ATOM 516 O O . GLY A 1 67 ? -21.432 1.228 36.167 1.00 94.69 67 GLY A O 1
ATOM 517 N N . SER A 1 68 ? -23.060 0.165 35.058 1.00 98.19 68 SER A N 1
ATOM 518 C CA . SER A 1 68 ? -23.030 -1.079 35.832 1.00 98.19 68 SER A CA 1
ATOM 519 C C . SER A 1 68 ? -21.829 -1.960 35.468 1.00 98.19 68 SER A C 1
ATOM 521 O O . SER A 1 68 ? -21.257 -1.850 34.379 1.00 98.19 68 SER A O 1
ATOM 523 N N . ALA A 1 69 ? -21.497 -2.920 36.337 1.00 97.75 69 ALA A N 1
ATOM 524 C CA . ALA A 1 69 ? -20.454 -3.914 36.070 1.00 97.75 69 ALA A CA 1
ATOM 525 C C . ALA A 1 69 ? -20.664 -4.650 34.730 1.00 97.75 69 ALA A C 1
ATOM 527 O O . ALA A 1 69 ? -19.717 -4.824 33.965 1.00 97.75 69 ALA A O 1
ATOM 528 N N . ALA A 1 70 ? -21.912 -5.002 34.398 1.00 97.94 70 ALA A N 1
ATOM 529 C CA . ALA A 1 70 ? -22.250 -5.640 33.127 1.00 97.94 70 ALA A CA 1
ATOM 530 C C . ALA A 1 70 ? -21.957 -4.734 31.914 1.00 97.94 70 ALA A C 1
ATOM 532 O O . ALA A 1 70 ? -21.412 -5.195 30.913 1.00 97.94 70 ALA A O 1
ATOM 533 N N . GLN A 1 71 ? -22.252 -3.431 32.009 1.00 97.75 71 GLN A N 1
ATOM 534 C CA . GLN A 1 71 ? -21.949 -2.464 30.944 1.00 97.75 71 GLN A CA 1
ATOM 535 C C . GLN A 1 71 ? -20.443 -2.252 30.764 1.00 97.75 71 GLN A C 1
ATOM 537 O O . GLN A 1 71 ? -19.979 -2.090 29.635 1.00 97.75 71 GLN A O 1
ATOM 542 N N . ILE A 1 72 ? -19.672 -2.270 31.855 1.00 98.50 72 ILE A N 1
ATOM 543 C CA . ILE A 1 72 ? -18.208 -2.179 31.801 1.00 98.50 72 ILE A CA 1
ATOM 544 C C . ILE A 1 72 ? -17.628 -3.398 31.083 1.00 98.50 72 ILE A C 1
ATOM 546 O O . ILE A 1 72 ? -16.807 -3.225 30.181 1.00 98.50 72 ILE A O 1
ATOM 550 N N . LEU A 1 73 ? -18.072 -4.607 31.445 1.00 98.44 73 LEU A N 1
ATOM 551 C CA . LEU A 1 73 ? -17.628 -5.850 30.807 1.00 98.44 73 LEU A CA 1
ATOM 552 C C . LEU A 1 73 ? -17.959 -5.850 29.312 1.00 98.44 73 LEU A C 1
ATOM 554 O O . LEU A 1 73 ? -17.055 -5.982 28.492 1.00 98.44 73 LEU A O 1
ATOM 558 N N . ALA A 1 74 ? -19.209 -5.558 28.944 1.00 98.06 74 ALA A N 1
ATOM 559 C CA . ALA A 1 74 ? -19.619 -5.496 27.542 1.00 98.06 74 ALA A CA 1
ATOM 560 C C . ALA A 1 74 ? -18.819 -4.455 26.731 1.00 98.06 74 ALA A C 1
ATOM 562 O O . ALA A 1 74 ? -18.427 -4.703 25.589 1.00 98.06 74 ALA A O 1
ATOM 563 N N . ALA A 1 75 ? -18.532 -3.283 27.310 1.00 98.31 75 ALA A N 1
ATOM 564 C CA . ALA A 1 75 ? -17.719 -2.263 26.651 1.00 98.31 75 ALA A CA 1
ATOM 565 C C . ALA A 1 75 ? -16.244 -2.680 26.508 1.00 98.31 75 ALA A C 1
ATOM 567 O O . ALA A 1 75 ? -15.608 -2.332 25.509 1.00 98.31 75 ALA A O 1
ATOM 568 N N . ALA A 1 76 ? -15.702 -3.413 27.483 1.00 98.50 76 ALA A N 1
ATOM 569 C CA . ALA A 1 76 ? -14.342 -3.939 27.442 1.00 98.50 76 ALA A CA 1
ATOM 570 C C . ALA A 1 76 ? -14.200 -5.050 26.393 1.00 98.50 76 ALA A C 1
ATOM 572 O O . ALA A 1 76 ? -13.237 -5.040 25.627 1.00 98.50 76 ALA A O 1
ATOM 573 N N . ASP A 1 77 ? -15.173 -5.956 26.306 1.00 98.62 77 ASP A N 1
ATOM 574 C CA . ASP A 1 77 ? -15.225 -7.018 25.296 1.00 98.62 77 ASP A CA 1
ATOM 575 C C . ASP A 1 77 ? -15.273 -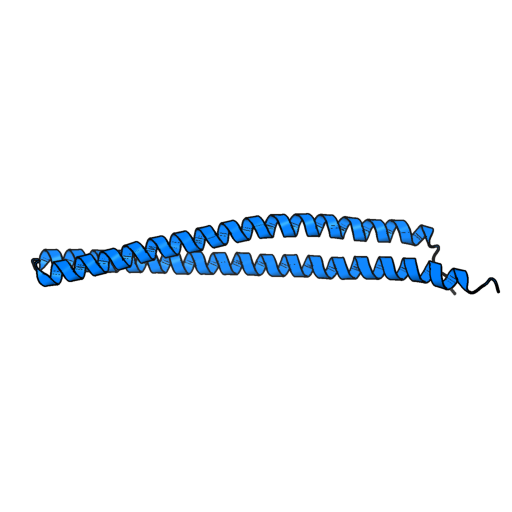6.412 23.898 1.00 98.62 77 ASP A C 1
ATOM 577 O O . ASP A 1 77 ? -14.433 -6.714 23.048 1.00 98.62 77 ASP A O 1
ATOM 581 N N . ARG A 1 78 ? -16.159 -5.430 23.704 1.00 98.31 78 ARG A N 1
ATOM 582 C CA . ARG A 1 78 ? -16.274 -4.737 22.423 1.00 98.31 78 ARG A CA 1
ATOM 583 C C . ARG A 1 78 ? -15.002 -3.987 22.033 1.00 98.31 78 ARG A C 1
ATOM 585 O O . ARG A 1 78 ? -14.680 -3.895 20.849 1.00 98.31 78 ARG A O 1
ATOM 592 N N . LEU A 1 79 ? -14.288 -3.412 23.002 1.00 98.69 79 LEU A N 1
ATOM 593 C CA . LEU A 1 79 ? -13.000 -2.774 22.741 1.00 98.69 79 LEU A CA 1
ATOM 594 C C . LEU A 1 79 ? -11.963 -3.806 22.282 1.00 98.69 79 LEU A C 1
ATOM 596 O O . LEU A 1 79 ? -11.294 -3.558 21.281 1.00 98.69 79 LEU A O 1
ATOM 600 N N . ARG A 1 80 ? -11.864 -4.954 22.962 1.00 98.69 80 ARG A N 1
ATOM 601 C CA . ARG A 1 80 ? -10.929 -6.030 22.599 1.00 98.69 80 ARG A CA 1
ATOM 602 C C . ARG A 1 80 ? -11.182 -6.552 21.187 1.00 98.69 80 ARG A C 1
ATOM 604 O O . ARG A 1 80 ? -10.241 -6.659 20.408 1.00 98.69 80 ARG A O 1
ATOM 611 N N . GLU A 1 81 ? -12.441 -6.798 20.833 1.00 98.56 81 GLU A N 1
ATOM 612 C CA . GLU A 1 81 ? -12.829 -7.212 19.477 1.00 98.56 81 GLU A CA 1
ATOM 613 C C . GLU A 1 81 ? -12.382 -6.207 18.412 1.00 98.56 81 GLU A C 1
ATOM 615 O O . GLU A 1 81 ? -11.778 -6.584 17.410 1.00 98.56 81 GLU A O 1
ATOM 620 N N . LEU A 1 82 ? -12.667 -4.920 18.633 1.00 98.62 82 LEU A N 1
ATOM 621 C CA . LEU A 1 82 ? -12.334 -3.864 17.680 1.00 98.62 82 LEU A CA 1
ATOM 622 C C . LEU A 1 82 ? -10.827 -3.627 17.573 1.00 98.62 82 LEU A C 1
ATOM 624 O O . LEU A 1 82 ? -10.361 -3.245 16.504 1.00 98.62 82 LEU A O 1
ATOM 628 N N . GLN A 1 83 ? -10.068 -3.841 18.652 1.00 98.56 83 GLN A N 1
ATOM 629 C CA . GLN A 1 83 ? -8.605 -3.816 18.600 1.00 98.56 83 GLN A CA 1
ATOM 630 C C . GLN A 1 83 ? -8.079 -4.961 17.735 1.00 98.56 83 GLN A C 1
ATOM 632 O O . GLN A 1 83 ? -7.360 -4.694 16.783 1.00 98.56 83 GLN A O 1
ATOM 637 N N . ALA A 1 84 ? -8.536 -6.194 17.969 1.00 98.50 84 ALA A N 1
ATOM 638 C CA . ALA A 1 84 ? -8.136 -7.339 17.150 1.00 98.50 84 ALA A CA 1
ATOM 639 C C . ALA A 1 84 ? -8.538 -7.177 15.669 1.00 98.50 84 ALA A C 1
ATOM 641 O O . ALA A 1 84 ? -7.821 -7.601 14.767 1.00 98.50 84 ALA A O 1
ATOM 642 N N . GLU A 1 85 ? -9.696 -6.570 15.389 1.00 98.06 85 GLU A N 1
ATOM 643 C CA . GLU A 1 85 ? -10.086 -6.201 14.024 1.00 98.06 85 GLU A CA 1
ATOM 644 C C . GLU A 1 85 ? -9.128 -5.167 13.421 1.00 98.06 85 GLU A C 1
ATOM 646 O O . GLU A 1 85 ? -8.666 -5.361 12.299 1.00 98.06 85 GLU A O 1
ATOM 651 N N . ALA A 1 86 ? -8.813 -4.095 14.152 1.00 98.25 86 ALA A N 1
ATOM 652 C CA . ALA A 1 86 ? -7.913 -3.051 13.674 1.00 98.25 86 ALA A CA 1
ATOM 653 C C . ALA A 1 86 ? -6.496 -3.574 13.416 1.00 98.25 86 ALA A C 1
ATOM 655 O O . ALA A 1 86 ? -5.931 -3.235 12.379 1.00 98.25 86 ALA A O 1
ATOM 656 N N . ASP A 1 87 ? -5.973 -4.432 14.292 1.00 98.38 87 ASP A N 1
ATOM 657 C CA . ASP A 1 87 ? -4.653 -5.047 14.138 1.00 98.38 87 ASP A CA 1
ATOM 658 C C . ASP A 1 87 ? -4.618 -5.931 12.881 1.00 98.38 87 ASP A C 1
ATOM 660 O O . ASP A 1 87 ? -3.770 -5.740 12.016 1.00 98.38 87 ASP A O 1
ATOM 664 N N . ARG A 1 88 ? -5.629 -6.789 12.666 1.00 98.38 88 ARG A N 1
ATOM 665 C CA . ARG A 1 88 ? -5.731 -7.594 11.430 1.00 98.38 88 ARG A CA 1
ATOM 666 C C . ARG A 1 88 ? -5.813 -6.747 10.159 1.00 98.38 88 ARG A C 1
ATOM 668 O O . ARG A 1 88 ? -5.220 -7.104 9.140 1.00 98.38 88 ARG A O 1
ATOM 675 N N . VAL A 1 89 ? -6.569 -5.646 10.195 1.00 98.25 89 VAL A N 1
ATOM 676 C CA . VAL A 1 89 ? -6.677 -4.705 9.065 1.00 98.25 89 VAL A CA 1
ATOM 677 C C . VAL A 1 89 ? -5.342 -3.999 8.815 1.00 98.25 89 VAL A C 1
ATOM 679 O O . VAL A 1 89 ? -4.978 -3.783 7.658 1.00 98.25 89 VAL A O 1
ATOM 682 N N . ALA A 1 90 ? -4.613 -3.646 9.875 1.00 97.50 90 ALA A N 1
ATOM 683 C CA . ALA A 1 90 ? -3.287 -3.054 9.777 1.00 97.50 90 ALA A CA 1
ATOM 684 C C . ALA A 1 90 ? -2.290 -4.040 9.165 1.00 97.50 90 ALA A C 1
ATOM 686 O O . ALA A 1 90 ? -1.705 -3.713 8.137 1.00 97.50 90 ALA A O 1
ATOM 687 N N . ASP A 1 91 ? -2.179 -5.251 9.709 1.00 98.06 91 ASP A N 1
ATOM 688 C CA . ASP A 1 91 ? -1.235 -6.273 9.248 1.00 98.06 91 ASP A CA 1
ATOM 689 C C . ASP A 1 91 ? -1.469 -6.635 7.780 1.00 98.06 91 ASP A C 1
ATOM 691 O O . ASP A 1 91 ? -0.552 -6.574 6.961 1.00 98.06 91 ASP A O 1
ATOM 695 N N . THR A 1 92 ? -2.724 -6.924 7.419 1.00 97.38 92 THR A N 1
ATOM 696 C CA . THR A 1 92 ? -3.087 -7.262 6.035 1.00 97.38 92 THR A CA 1
ATOM 697 C C . THR A 1 92 ? -2.810 -6.088 5.097 1.00 97.38 92 THR A C 1
ATOM 699 O O . THR A 1 92 ? -2.259 -6.271 4.014 1.00 97.38 92 THR A O 1
ATOM 702 N N . GLY A 1 93 ? -3.157 -4.865 5.514 1.00 98.12 93 GLY A N 1
ATOM 703 C CA . GLY A 1 93 ? -2.925 -3.678 4.698 1.00 98.12 93 GLY A CA 1
ATOM 704 C C . GLY A 1 93 ? -1.443 -3.339 4.540 1.00 98.12 93 GLY A C 1
ATOM 705 O O . GLY A 1 93 ? -1.036 -2.949 3.454 1.00 98.12 93 GLY A O 1
ATOM 706 N N . ILE A 1 94 ? -0.623 -3.501 5.582 1.00 98.00 94 ILE A N 1
ATOM 707 C CA . ILE A 1 94 ? 0.828 -3.268 5.519 1.00 98.00 94 ILE A CA 1
ATOM 708 C C . ILE A 1 94 ? 1.489 -4.296 4.607 1.00 98.00 94 ILE A C 1
ATOM 710 O O . ILE A 1 94 ? 2.268 -3.901 3.743 1.00 98.00 94 ILE A O 1
ATOM 714 N N . ALA A 1 95 ? 1.143 -5.577 4.749 1.00 98.38 95 ALA A N 1
ATOM 715 C CA . ALA A 1 95 ? 1.668 -6.630 3.887 1.00 98.38 95 ALA A CA 1
ATOM 716 C C . ALA A 1 95 ? 1.342 -6.360 2.409 1.00 98.38 95 ALA A C 1
ATOM 718 O O . ALA A 1 95 ? 2.217 -6.452 1.550 1.00 98.38 95 ALA A O 1
ATOM 719 N N . GLU A 1 96 ? 0.106 -5.950 2.108 1.00 98.44 96 GLU A N 1
ATOM 720 C CA . GLU A 1 96 ? -0.291 -5.607 0.742 1.00 98.44 96 GLU A CA 1
ATOM 721 C C . GLU A 1 96 ? 0.422 -4.344 0.227 1.00 98.44 96 GLU A C 1
ATOM 723 O O . GLU A 1 96 ? 0.921 -4.341 -0.896 1.00 98.44 96 GLU A O 1
ATOM 728 N N . MET A 1 97 ? 0.549 -3.288 1.042 1.00 98.31 97 MET A N 1
ATOM 729 C CA . MET A 1 97 ? 1.306 -2.086 0.664 1.00 98.31 97 MET A CA 1
ATOM 730 C C . MET A 1 97 ? 2.777 -2.407 0.367 1.00 98.31 97 MET A C 1
ATOM 732 O O . MET A 1 97 ? 3.322 -1.901 -0.610 1.00 98.31 97 MET A O 1
ATOM 736 N N . GLN A 1 98 ? 3.412 -3.264 1.170 1.00 98.31 98 GLN A N 1
ATOM 737 C CA . GLN A 1 98 ? 4.790 -3.708 0.945 1.00 98.31 98 GLN A CA 1
ATOM 738 C C . GLN A 1 98 ? 4.926 -4.504 -0.353 1.00 98.31 98 GLN A C 1
ATOM 740 O O . GLN A 1 98 ? 5.848 -4.241 -1.121 1.00 98.31 98 GLN A O 1
ATOM 745 N N . ALA A 1 99 ? 3.997 -5.424 -0.627 1.00 98.31 99 ALA A N 1
ATOM 746 C CA . ALA A 1 99 ? 3.987 -6.190 -1.870 1.00 98.31 99 ALA A CA 1
ATOM 747 C C . ALA A 1 99 ? 3.832 -5.279 -3.100 1.00 98.31 99 ALA A C 1
ATOM 749 O O . ALA A 1 99 ? 4.568 -5.425 -4.073 1.00 98.31 99 ALA A O 1
ATOM 750 N N . LEU A 1 100 ? 2.928 -4.296 -3.031 1.00 98.06 100 LEU A N 1
ATOM 751 C CA . LEU A 1 100 ? 2.732 -3.305 -4.090 1.00 98.06 100 LEU A CA 1
ATOM 752 C C . LEU A 1 100 ? 3.994 -2.465 -4.320 1.00 98.06 100 LEU A C 1
ATOM 754 O O . LEU A 1 100 ? 4.412 -2.284 -5.461 1.00 98.06 100 LEU A O 1
ATOM 758 N N . ILE A 1 101 ? 4.608 -1.954 -3.250 1.00 97.06 101 ILE A N 1
ATOM 759 C CA . ILE A 1 101 ? 5.846 -1.171 -3.349 1.00 97.06 101 ILE A CA 1
ATO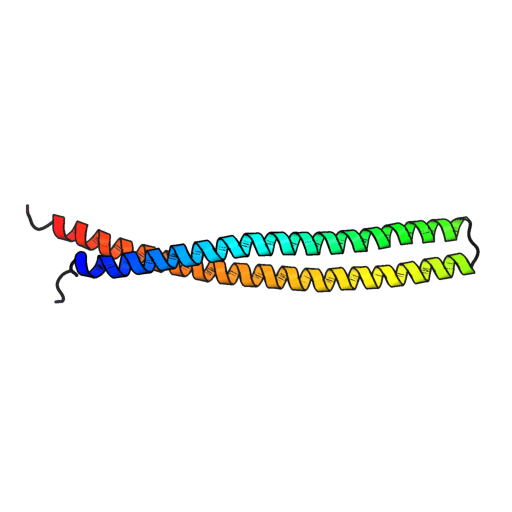M 760 C C . ILE A 1 101 ? 6.971 -2.023 -3.943 1.00 97.06 101 ILE A C 1
ATOM 762 O O . ILE A 1 101 ? 7.659 -1.547 -4.838 1.00 97.06 101 ILE A O 1
ATOM 766 N N . GLY A 1 102 ? 7.121 -3.274 -3.498 1.00 97.75 102 GLY A N 1
ATOM 767 C CA . GLY A 1 102 ? 8.116 -4.210 -4.025 1.00 97.75 102 GLY A CA 1
ATOM 768 C C . GLY A 1 102 ? 7.967 -4.430 -5.529 1.00 97.75 102 GLY A C 1
ATOM 769 O O . GLY A 1 102 ? 8.898 -4.146 -6.274 1.00 97.75 102 GLY A O 1
ATOM 770 N N . ALA A 1 103 ? 6.768 -4.805 -5.983 1.00 95.94 103 ALA A N 1
ATOM 771 C CA . ALA A 1 103 ? 6.485 -4.976 -7.410 1.00 95.94 103 ALA A CA 1
ATOM 772 C C . ALA A 1 103 ? 6.754 -3.692 -8.218 1.00 95.94 103 ALA A C 1
ATOM 774 O O . ALA A 1 103 ? 7.268 -3.732 -9.332 1.00 95.94 103 ALA A O 1
ATOM 775 N N . GLY A 1 104 ? 6.462 -2.530 -7.630 1.00 95.69 104 GLY A N 1
ATOM 776 C CA . GLY A 1 104 ? 6.779 -1.236 -8.221 1.00 95.69 104 GLY A CA 1
ATOM 777 C C . GLY A 1 104 ? 8.268 -0.963 -8.411 1.00 95.69 104 GLY A C 1
ATOM 778 O O . GLY A 1 104 ? 8.675 -0.403 -9.430 1.00 95.69 104 GLY A O 1
ATOM 779 N N . LEU A 1 105 ? 9.086 -1.357 -7.435 1.00 96.56 105 LEU A N 1
ATOM 780 C CA . LEU A 1 105 ? 10.539 -1.239 -7.523 1.00 96.56 105 LEU A CA 1
ATOM 781 C C . LEU A 1 105 ? 11.104 -2.193 -8.577 1.00 96.56 105 LEU A C 1
ATOM 783 O O . LEU A 1 105 ? 11.971 -1.779 -9.344 1.00 96.56 105 LEU A O 1
ATOM 787 N N . ASP A 1 106 ? 10.575 -3.414 -8.668 1.00 96.75 106 ASP A N 1
ATOM 788 C CA . ASP A 1 106 ? 10.973 -4.384 -9.693 1.00 96.75 106 ASP A CA 1
ATOM 789 C C . ASP A 1 106 ? 10.687 -3.841 -11.105 1.00 96.75 106 ASP A C 1
ATOM 791 O O . ASP A 1 106 ? 11.578 -3.820 -11.959 1.00 96.75 106 ASP A O 1
ATOM 795 N N . ASN A 1 107 ? 9.487 -3.296 -11.332 1.00 94.75 107 ASN A N 1
ATOM 796 C CA . ASN A 1 107 ? 9.109 -2.700 -12.620 1.00 94.75 107 ASN A CA 1
ATOM 797 C C . ASN A 1 107 ? 9.968 -1.472 -12.959 1.00 94.75 107 ASN A C 1
ATOM 799 O O . ASN A 1 107 ? 10.415 -1.305 -14.096 1.00 94.75 107 ASN A O 1
ATOM 803 N N . THR A 1 108 ? 10.281 -0.648 -11.955 1.00 94.75 108 THR A N 1
ATOM 804 C CA . THR A 1 108 ? 11.210 0.481 -12.108 1.00 94.75 108 THR A CA 1
ATOM 805 C C . THR A 1 108 ? 12.613 0.004 -12.498 1.00 94.75 108 THR A C 1
ATOM 807 O O . THR A 1 108 ? 13.250 0.606 -13.363 1.00 94.75 108 THR A O 1
ATOM 810 N N . GLY A 1 109 ? 13.090 -1.098 -11.910 1.00 96.44 109 GLY A N 1
ATOM 811 C CA . GLY A 1 109 ? 14.359 -1.732 -12.271 1.00 96.44 109 GLY A CA 1
ATOM 812 C C . GLY A 1 109 ? 14.399 -2.140 -13.744 1.00 96.44 109 GLY A C 1
ATOM 813 O O . GLY A 1 109 ? 15.318 -1.749 -14.467 1.00 96.44 109 GLY A O 1
ATOM 814 N N . VAL A 1 110 ? 13.354 -2.824 -14.218 1.00 96.75 110 VAL A N 1
ATOM 815 C CA . VAL A 1 110 ? 13.210 -3.216 -15.633 1.00 96.75 110 VAL A CA 1
ATOM 816 C C . VAL A 1 110 ? 13.217 -1.995 -16.561 1.00 96.75 110 VAL A C 1
ATOM 818 O O . VAL A 1 110 ? 13.878 -2.009 -17.606 1.00 96.75 110 VAL A O 1
ATOM 821 N N . LEU A 1 111 ? 12.525 -0.915 -16.184 1.00 96.62 111 LEU A N 1
ATOM 822 C CA . LEU A 1 111 ? 12.499 0.325 -16.961 1.00 96.62 111 LEU A CA 1
ATOM 823 C C . LEU A 1 111 ? 13.890 0.976 -17.053 1.00 96.62 111 LEU A C 1
ATOM 825 O O . LEU A 1 111 ? 14.302 1.395 -18.138 1.00 96.62 111 LEU A O 1
ATOM 829 N N . ILE A 1 112 ? 14.639 1.026 -15.947 1.00 96.50 112 ILE A N 1
ATOM 830 C CA . ILE A 1 112 ? 16.007 1.568 -15.909 1.00 96.50 112 ILE A CA 1
ATOM 831 C C . ILE A 1 112 ? 16.955 0.732 -16.780 1.00 96.50 112 ILE A C 1
ATOM 833 O O . ILE A 1 112 ? 17.756 1.289 -17.535 1.00 96.50 112 ILE A O 1
ATOM 837 N N . GLU A 1 113 ? 16.849 -0.596 -16.744 1.00 97.69 113 GLU A N 1
ATOM 838 C CA . GLU A 1 113 ? 17.627 -1.473 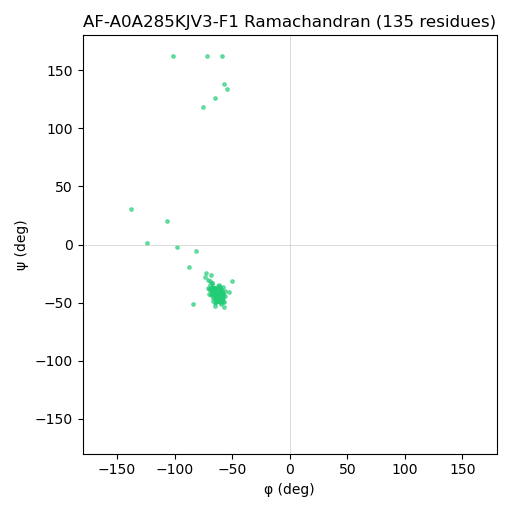-17.626 1.00 97.69 113 GLU A CA 1
ATOM 839 C C . GLU A 1 113 ? 17.310 -1.222 -19.107 1.00 97.69 113 GLU A C 1
ATOM 841 O O . GLU A 1 113 ? 18.213 -1.164 -19.950 1.00 97.69 113 GLU A O 1
ATOM 846 N N . GLN A 1 114 ? 16.031 -1.037 -19.451 1.00 97.69 114 GLN A N 1
ATOM 847 C CA . GLN A 1 114 ? 15.630 -0.695 -20.817 1.00 97.69 114 GLN A CA 1
ATOM 848 C C . GLN A 1 114 ? 16.120 0.701 -21.234 1.00 97.69 114 GLN A C 1
ATOM 850 O O . GLN A 1 114 ? 16.530 0.891 -22.383 1.00 97.69 114 GLN A O 1
ATOM 855 N N . MET A 1 115 ? 16.137 1.669 -20.316 1.00 95.75 115 MET A N 1
ATOM 856 C CA . MET A 1 115 ? 16.725 2.989 -20.552 1.00 95.75 115 MET A CA 1
ATOM 857 C C . MET A 1 115 ? 18.215 2.869 -20.897 1.00 95.75 115 MET A C 1
ATOM 859 O O . MET A 1 115 ? 18.677 3.489 -21.856 1.00 95.75 115 MET A O 1
ATOM 863 N N . GLY A 1 116 ? 18.955 2.019 -20.175 1.00 96.62 116 GLY A N 1
ATOM 864 C CA . GLY A 1 116 ? 20.360 1.722 -20.461 1.00 96.62 116 GLY A CA 1
ATOM 865 C C . GLY A 1 116 ? 20.568 1.145 -21.864 1.00 96.62 116 GLY A C 1
ATOM 866 O O . GLY A 1 116 ? 21.414 1.635 -22.613 1.00 96.62 116 GLY A O 1
ATOM 867 N N . ARG A 1 117 ? 19.748 0.164 -22.262 1.00 96.12 117 ARG A N 1
ATOM 868 C CA . ARG A 1 117 ? 19.774 -0.422 -23.617 1.00 96.12 117 ARG A CA 1
ATOM 869 C C . ARG A 1 117 ? 19.458 0.600 -24.707 1.00 96.12 117 ARG A C 1
ATOM 871 O O . ARG A 1 117 ? 20.157 0.664 -25.717 1.00 96.12 117 ARG A O 1
ATOM 878 N N . THR A 1 118 ? 18.452 1.438 -24.475 1.00 95.50 118 THR A N 1
ATOM 879 C CA . THR A 1 118 ? 18.057 2.512 -25.397 1.00 95.50 118 THR A CA 1
ATOM 880 C C . THR A 1 118 ? 19.179 3.535 -25.569 1.00 95.50 118 THR A C 1
ATOM 882 O O . THR A 1 118 ? 19.505 3.905 -26.696 1.00 95.50 118 THR A O 1
ATOM 885 N N . SER A 1 119 ? 19.808 3.949 -24.465 1.00 93.75 119 SER A N 1
ATOM 886 C CA . SER A 1 119 ? 20.952 4.865 -24.470 1.00 93.75 119 SER A CA 1
ATOM 887 C C . SER A 1 119 ? 22.136 4.274 -25.239 1.00 93.75 119 SER A C 1
ATOM 889 O O . SER A 1 119 ? 22.645 4.904 -26.162 1.00 93.75 119 SER A O 1
ATOM 891 N N . ALA A 1 120 ? 22.503 3.018 -24.958 1.00 94.12 120 ALA A N 1
ATOM 892 C CA . ALA A 1 120 ? 23.591 2.332 -25.653 1.00 94.12 120 ALA A CA 1
ATOM 893 C C . ALA A 1 120 ? 23.352 2.233 -27.172 1.00 94.12 120 ALA A C 1
ATOM 895 O O . ALA A 1 120 ? 24.265 2.495 -27.959 1.00 94.12 120 ALA A O 1
ATOM 896 N N . ALA A 1 121 ? 22.125 1.916 -27.599 1.00 91.06 121 ALA A N 1
ATOM 897 C CA . ALA A 1 121 ? 21.775 1.852 -29.017 1.00 91.06 121 ALA A CA 1
ATOM 898 C C . ALA A 1 121 ? 21.863 3.229 -29.708 1.00 91.06 121 ALA A C 1
ATOM 900 O O . ALA A 1 121 ? 22.341 3.330 -30.840 1.00 91.06 121 ALA A O 1
ATOM 901 N N . GLN A 1 122 ? 21.461 4.303 -29.021 1.00 90.75 122 GLN A N 1
ATOM 902 C CA . GLN A 1 122 ? 21.581 5.674 -29.530 1.00 90.75 122 GLN A CA 1
ATOM 903 C C . GLN A 1 122 ? 23.034 6.162 -29.583 1.00 90.75 122 GLN A C 1
ATOM 905 O O . GLN A 1 122 ? 23.414 6.836 -30.545 1.00 90.75 122 GLN A O 1
ATOM 910 N N . THR A 1 123 ? 23.856 5.810 -28.590 1.00 91.50 123 THR A N 1
ATOM 911 C CA . THR A 1 123 ? 25.296 6.095 -28.593 1.00 91.50 123 THR A CA 1
ATOM 912 C C . THR A 1 123 ? 25.970 5.418 -29.778 1.00 91.50 123 THR A C 1
ATOM 914 O O . THR A 1 123 ? 26.626 6.103 -30.557 1.00 91.50 123 THR A O 1
ATOM 917 N N . ALA A 1 124 ? 25.725 4.120 -29.992 1.00 88.38 124 ALA A N 1
ATOM 918 C CA . ALA A 1 124 ? 26.282 3.388 -31.129 1.00 88.38 124 ALA A CA 1
ATOM 919 C C . ALA A 1 124 ? 25.909 4.040 -32.472 1.00 88.38 124 ALA A C 1
ATOM 921 O O . ALA A 1 124 ? 26.769 4.244 -33.327 1.00 88.38 124 ALA A O 1
ATOM 922 N N . LEU A 1 125 ? 24.644 4.442 -32.639 1.00 87.88 125 LEU A N 1
ATOM 923 C CA . LEU A 1 125 ? 24.198 5.168 -33.827 1.00 87.88 125 LEU A CA 1
ATOM 924 C C . LEU A 1 125 ? 24.922 6.520 -33.973 1.00 87.88 125 LEU A C 1
ATOM 926 O O . LEU A 1 125 ? 25.422 6.840 -35.048 1.00 87.88 125 LEU A O 1
ATOM 930 N N . THR A 1 126 ? 25.031 7.302 -32.900 1.00 87.94 126 THR A N 1
ATOM 931 C CA . THR A 1 126 ? 25.711 8.611 -32.909 1.00 87.94 126 THR A CA 1
ATOM 932 C C . THR A 1 126 ? 27.195 8.489 -33.257 1.00 87.94 126 THR A C 1
ATOM 934 O O . THR A 1 126 ? 27.722 9.297 -34.024 1.00 87.94 126 THR A O 1
ATOM 937 N N . ASP A 1 127 ? 27.867 7.468 -32.733 1.00 87.50 127 ASP A N 1
ATOM 938 C CA . ASP A 1 127 ? 29.292 7.243 -32.959 1.00 87.50 127 ASP A CA 1
ATOM 939 C C . ASP A 1 127 ? 29.586 6.872 -34.418 1.00 87.50 127 ASP A C 1
ATOM 941 O O . ASP A 1 127 ? 30.594 7.324 -34.963 1.00 87.50 127 ASP A O 1
ATOM 945 N N . THR A 1 128 ? 28.677 6.162 -35.104 1.00 85.00 128 THR A N 1
ATOM 946 C CA . THR A 1 128 ? 28.812 5.931 -36.557 1.00 85.00 128 THR A CA 1
ATOM 947 C C . THR A 1 128 ? 28.748 7.226 -37.369 1.00 85.00 128 THR A C 1
ATOM 949 O O . THR A 1 128 ? 29.544 7.410 -38.292 1.00 85.00 128 THR A O 1
ATOM 952 N N . TYR A 1 129 ? 27.885 8.174 -36.987 1.00 81.06 129 TYR A N 1
ATOM 953 C CA . TYR A 1 129 ? 27.831 9.487 -37.634 1.00 81.06 129 TYR A CA 1
ATOM 954 C C . TYR A 1 129 ? 29.077 10.336 -37.344 1.00 81.06 129 TYR A C 1
ATOM 956 O O . TYR A 1 129 ? 29.576 11.000 -38.249 1.00 81.06 129 TYR A O 1
ATOM 964 N N . ARG A 1 130 ? 29.624 10.285 -36.121 1.00 80.38 130 ARG A N 1
ATOM 965 C CA . ARG A 1 130 ? 30.855 11.014 -35.751 1.00 80.38 130 ARG A CA 1
ATOM 966 C C . ARG A 1 130 ? 32.115 10.433 -36.400 1.00 80.38 130 ARG A C 1
ATOM 968 O O . ARG A 1 130 ? 32.995 11.189 -36.808 1.00 80.38 130 ARG A O 1
ATOM 975 N N . GLY A 1 131 ? 32.202 9.108 -36.521 1.00 67.62 131 GLY A N 1
ATOM 976 C CA . GLY A 1 131 ? 33.317 8.419 -37.179 1.00 67.62 131 GLY A CA 1
ATOM 977 C C . GLY A 1 131 ? 33.336 8.606 -38.700 1.00 67.62 131 GLY A C 1
ATOM 978 O O . GLY A 1 131 ? 34.408 8.659 -39.296 1.00 67.62 131 GLY A O 1
ATOM 979 N N . GLY A 1 132 ? 32.166 8.774 -39.327 1.00 56.91 132 GLY A N 1
ATOM 980 C CA . GLY A 1 132 ? 32.045 9.047 -40.764 1.00 56.91 132 GLY A CA 1
ATOM 981 C C . GLY A 1 132 ? 32.463 10.463 -41.179 1.00 56.91 132 GLY A C 1
ATOM 982 O O . GLY A 1 132 ? 32.892 10.667 -42.310 1.00 56.91 132 GLY A O 1
ATOM 983 N N . THR A 1 133 ? 32.403 11.443 -40.271 1.00 53.81 133 THR A N 1
ATOM 984 C CA . THR A 1 133 ? 32.757 12.846 -40.562 1.00 53.81 133 THR A CA 1
ATOM 985 C C . THR A 1 133 ? 34.261 13.158 -40.536 1.00 53.81 133 THR A C 1
ATOM 987 O O . THR A 1 133 ? 34.647 14.267 -40.889 1.00 53.81 133 THR A O 1
ATOM 990 N N . GLY A 1 134 ? 35.122 12.208 -40.145 1.00 49.47 134 GLY A N 1
ATOM 991 C CA . GLY A 1 134 ? 36.576 12.411 -40.026 1.00 49.47 134 GLY A CA 1
ATOM 992 C C . GLY A 1 134 ? 37.432 11.935 -41.209 1.00 49.47 134 GLY A C 1
ATOM 993 O O . GLY A 1 134 ? 38.644 12.110 -41.172 1.00 49.47 134 GLY A O 1
ATOM 994 N N . ALA A 1 135 ? 36.844 11.327 -42.245 1.00 46.09 135 ALA A N 1
ATOM 995 C CA . ALA A 1 135 ? 37.583 10.701 -43.354 1.00 46.09 135 ALA A CA 1
ATOM 996 C C . ALA A 1 135 ? 37.538 11.498 -44.678 1.00 46.09 135 ALA A C 1
ATOM 998 O O . ALA A 1 135 ? 37.749 10.928 -45.746 1.00 46.09 135 ALA A O 1
ATOM 999 N N . GLY A 1 136 ? 37.233 12.800 -44.622 1.00 49.00 136 GLY A N 1
ATOM 1000 C CA . GLY A 1 136 ? 37.044 13.655 -45.803 1.00 49.00 136 GLY A CA 1
ATOM 1001 C C . GLY A 1 136 ? 37.672 15.048 -45.705 1.00 49.00 136 GLY A C 1
ATOM 1002 O O . GLY A 1 136 ? 37.112 15.983 -46.273 1.00 49.00 136 GLY A O 1
ATOM 1003 N N . GLY A 1 137 ? 38.779 15.196 -44.969 1.00 38.47 137 GLY A N 1
ATOM 1004 C CA . GLY A 1 137 ? 39.570 16.430 -44.876 1.00 38.47 137 GLY A CA 1
ATOM 1005 C C . GLY A 1 137 ? 41.012 16.199 -45.291 1.00 38.47 137 GLY A C 1
ATOM 1006 O O . GLY A 1 137 ? 41.585 15.201 -44.801 1.00 38.47 137 GLY A O 1
#

Nearest PDB structures (foldseek):
  8sbj-assembly1_B  TM=6.613E-01  e=8.396E-01  Homo sapiens
  8tgd-assembly1_B  TM=6.352E-01  e=1.752E+00  Homo sapiens
  7pg5-assembly1_B  TM=5.769E-01  e=1.179E+00  Homo sapiens
  5fi4-assembly1_B  TM=6.326E-01  e=2.197E+00  Homo sapiens
  6g6w-assembly1_B  TM=3.813E-01  e=4.094E+00  Bos taurus